Protein AF-A0A5N6NWQ5-F1 (afdb_monomer_lite)

Foldseek 3Di:
DQLAPDPVLVVLLVVCVVCVPDPPDADDLVSLQVSLQSCLSNLNLVSNVVSVVVQCVHPDHHDLNSLVSSLVSCLVPVVVNVVSQVVCCVRCVPDHDDRDDSVVVPDD

Secondary structure (DSSP, 8-state):
---TT-HHHHHHHHHHHHHTTSTT----HHHHHHHHHHHHHTT-HHHHHHHHHHHTTSSSPPPHHHHHHHHHHTTT-HHHHHHHHHHHHHH-TT-------GGGG---

Sequence (108 aa):
MNYNQNPSTQLLAQMFWVIQKQDWYQPDVYLYKDLIIALSKSKKMDEAMKLWENMKQSPDPPDELPFRILLKGLLPHPLLRNKVKQDFEEIFPDQSIYDPPEEIFGLR

pLDDT: mean 81.14, std 13.54, range [39.62, 94.38]

InterPro domains:
  IPR002885 Pentatricopeptide repeat [PF13041] (27-74)
  IPR002885 Pentatricopeptide repeat [PS51375] (28-62)
  IPR011990 Tetratricopeptide-like helical domain superfamily [G3DSA:1.25.40.10] (43-108)
  IPR044795 Pentatricopeptide repeat-containing protein THA8L-like [PTHR46870] (47-107)

Radius of gyration: 14.36 Å; chains: 1; bounding box: 24×36×44 Å

Structure (mmCIF, N/CA/C/O backbone):
data_AF-A0A5N6NWQ5-F1
#
_entry.id   AF-A0A5N6NWQ5-F1
#
loop_
_atom_site.group_PDB
_atom_site.id
_atom_site.type_symbol
_atom_site.label_atom_id
_atom_site.label_alt_id
_atom_site.label_comp_id
_atom_site.label_asym_id
_atom_site.label_entity_id
_atom_site.label_seq_id
_atom_site.pdbx_PDB_ins_code
_atom_site.Cartn_x
_atom_site.Cartn_y
_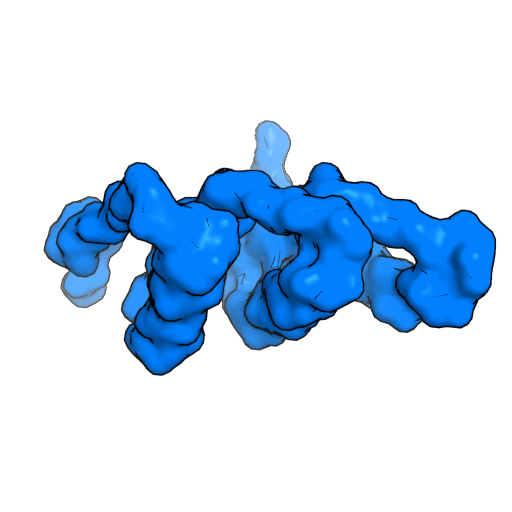atom_site.Cartn_z
_atom_site.occupancy
_atom_site.B_iso_or_equiv
_atom_site.auth_seq_id
_atom_site.auth_comp_id
_atom_site.auth_asym_id
_atom_site.auth_atom_id
_atom_site.pdbx_PDB_model_num
ATOM 1 N N . MET A 1 1 ? 7.340 18.243 6.219 1.00 41.28 1 MET A N 1
ATOM 2 C CA . MET A 1 1 ? 6.446 18.691 5.129 1.00 41.28 1 MET A CA 1
ATOM 3 C C . MET A 1 1 ? 5.159 17.888 5.205 1.00 41.28 1 MET A C 1
ATOM 5 O O . MET A 1 1 ? 5.219 16.668 5.309 1.00 41.28 1 MET A O 1
ATOM 9 N N . ASN A 1 2 ? 4.016 18.566 5.285 1.00 39.62 2 ASN A N 1
ATOM 10 C CA . ASN A 1 2 ? 2.713 17.939 5.483 1.00 39.62 2 ASN A CA 1
ATOM 11 C C . ASN A 1 2 ? 2.169 17.519 4.106 1.00 39.62 2 ASN A C 1
ATOM 13 O O . ASN A 1 2 ? 1.702 18.359 3.351 1.00 39.62 2 ASN A O 1
ATOM 17 N N . TYR A 1 3 ? 2.305 16.237 3.754 1.00 48.22 3 TYR A N 1
ATOM 18 C CA . TYR A 1 3 ? 1.873 15.672 2.461 1.00 48.22 3 TYR A CA 1
ATOM 19 C C . TYR A 1 3 ? 0.342 15.605 2.294 1.00 48.22 3 TYR A C 1
ATOM 21 O O . TYR A 1 3 ? -0.152 15.117 1.280 1.00 48.22 3 TYR A O 1
ATOM 29 N N . ASN A 1 4 ? -0.422 16.062 3.288 1.00 44.62 4 ASN A N 1
ATOM 30 C CA . ASN A 1 4 ? -1.873 15.972 3.282 1.00 44.62 4 ASN A CA 1
ATOM 31 C C . ASN A 1 4 ? -2.449 16.999 2.304 1.00 44.62 4 ASN A C 1
ATOM 33 O O . ASN A 1 4 ? -2.359 18.201 2.538 1.00 44.62 4 ASN A O 1
ATOM 37 N N . GLN A 1 5 ? -3.057 16.482 1.235 1.00 52.38 5 GLN A N 1
ATOM 38 C CA . GLN A 1 5 ? -3.680 17.232 0.139 1.00 52.38 5 GLN A CA 1
ATOM 39 C C . GLN A 1 5 ? -2.705 17.967 -0.784 1.00 52.38 5 GLN A C 1
ATOM 41 O O . GLN A 1 5 ? -2.989 19.073 -1.232 1.00 52.38 5 GLN A O 1
ATOM 46 N N . ASN A 1 6 ? -1.561 17.356 -1.106 1.00 55.19 6 ASN A N 1
ATOM 47 C CA . ASN A 1 6 ? -0.723 17.879 -2.179 1.00 55.19 6 ASN A CA 1
ATOM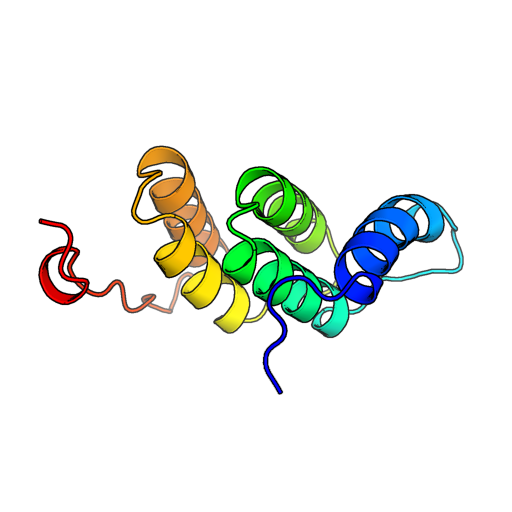 48 C C . ASN A 1 6 ? -1.377 17.561 -3.544 1.00 55.19 6 ASN A C 1
ATOM 50 O O . ASN A 1 6 ? -1.478 16.376 -3.884 1.00 55.19 6 ASN A O 1
ATOM 54 N N . PRO A 1 7 ? -1.789 18.565 -4.348 1.00 59.03 7 PRO A N 1
ATOM 55 C CA . PRO A 1 7 ? -2.314 18.344 -5.700 1.00 59.03 7 PRO A CA 1
ATOM 56 C C . PRO A 1 7 ? -1.371 17.491 -6.558 1.00 59.03 7 PRO A C 1
ATOM 58 O O . PRO A 1 7 ? -1.821 16.705 -7.391 1.00 59.03 7 PRO A O 1
ATOM 61 N N . SER A 1 8 ? -0.064 17.571 -6.288 1.00 68.69 8 SER A N 1
ATOM 62 C CA . SER A 1 8 ? 0.955 16.769 -6.957 1.00 68.69 8 SER A CA 1
ATOM 63 C C . SER A 1 8 ? 0.788 15.269 -6.722 1.00 68.69 8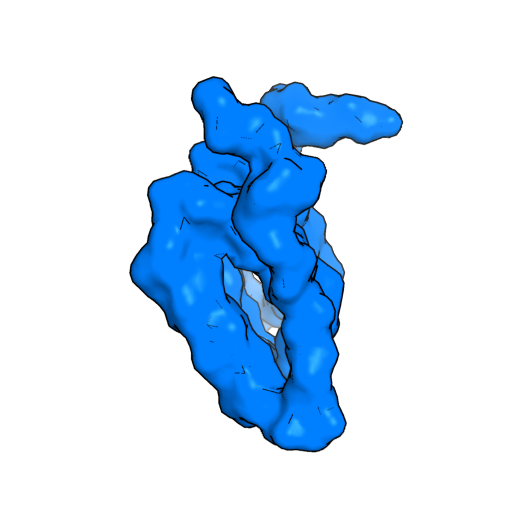 SER A C 1
ATOM 65 O O . SER A 1 8 ? 1.018 14.498 -7.641 1.00 68.69 8 SER A O 1
ATOM 67 N N . THR A 1 9 ? 0.349 14.819 -5.542 1.00 70.19 9 THR A N 1
ATOM 68 C CA . THR A 1 9 ? 0.133 13.384 -5.283 1.00 70.19 9 THR A CA 1
ATOM 69 C C . THR A 1 9 ? -1.032 12.841 -6.100 1.00 70.19 9 THR A C 1
ATOM 71 O O . THR A 1 9 ? -0.937 11.756 -6.666 1.00 70.19 9 THR A O 1
ATOM 74 N N . GLN A 1 10 ? -2.133 13.589 -6.169 1.00 73.00 10 GLN A N 1
ATOM 75 C CA . GLN A 1 10 ? -3.292 13.170 -6.949 1.00 73.00 10 GLN A CA 1
ATOM 76 C C . GLN A 1 10 ? -2.958 13.126 -8.441 1.00 73.00 10 GLN A C 1
ATOM 78 O O . GLN A 1 10 ? -3.325 12.169 -9.120 1.00 73.00 10 GLN A O 1
ATOM 83 N N . LEU A 1 11 ? -2.211 14.120 -8.925 1.00 80.06 11 LEU A N 1
ATOM 84 C CA . LEU A 1 11 ? -1.712 14.129 -10.291 1.00 80.06 11 LEU A CA 1
ATOM 85 C C . LEU A 1 11 ? -0.768 12.948 -10.553 1.00 80.06 11 LEU A C 1
ATOM 87 O O . LEU A 1 11 ? -0.931 12.270 -11.559 1.00 80.06 11 LEU A O 1
ATOM 91 N N . LEU A 1 12 ? 0.162 12.647 -9.640 1.00 81.06 12 LEU A N 1
ATOM 92 C CA . LEU A 1 12 ? 1.061 11.496 -9.761 1.00 81.06 12 LEU A CA 1
ATOM 93 C C . LEU A 1 12 ? 0.291 10.172 -9.818 1.00 81.06 12 LEU A C 1
ATOM 95 O O . LEU A 1 12 ? 0.594 9.342 -10.666 1.00 81.06 12 LEU A O 1
ATOM 99 N N . ALA A 1 13 ? -0.741 9.992 -8.989 1.00 81.75 13 ALA A N 1
ATOM 100 C CA . ALA A 1 13 ? -1.590 8.802 -9.037 1.00 81.75 13 ALA A CA 1
ATOM 101 C C . ALA A 1 13 ? -2.357 8.688 -10.368 1.00 81.75 13 ALA A C 1
ATOM 103 O O . ALA A 1 13 ? -2.495 7.599 -10.916 1.00 81.75 13 ALA A O 1
ATOM 104 N N . GLN A 1 14 ? -2.843 9.803 -10.922 1.00 83.44 14 GLN A N 1
ATOM 105 C CA . GLN A 1 14 ? -3.498 9.814 -12.234 1.00 83.44 14 GLN A CA 1
ATOM 106 C C . GLN A 1 14 ? -2.514 9.522 -13.370 1.00 83.44 14 GLN A C 1
ATOM 108 O O . GLN A 1 14 ? -2.809 8.708 -14.244 1.00 83.44 14 GLN A O 1
ATOM 113 N N . MET A 1 15 ? -1.343 10.160 -13.343 1.00 84.69 15 MET A N 1
ATOM 114 C CA . MET A 1 15 ? -0.281 9.945 -14.321 1.00 84.69 15 MET A CA 1
ATOM 115 C C . MET A 1 15 ? 0.205 8.503 -14.284 1.00 84.69 15 MET A C 1
ATOM 117 O O . MET A 1 15 ? 0.354 7.920 -15.351 1.00 84.69 15 MET A O 1
ATOM 121 N N . PHE A 1 16 ? 0.363 7.913 -13.095 1.00 87.88 16 PHE A N 1
ATOM 122 C CA . PHE A 1 16 ? 0.761 6.520 -12.901 1.00 87.88 16 PHE A CA 1
ATOM 123 C C . PHE A 1 16 ? -0.056 5.568 -13.785 1.00 87.88 16 PHE A C 1
ATOM 125 O O . PHE A 1 16 ? 0.517 4.849 -14.599 1.00 87.88 16 PHE A O 1
ATOM 132 N N . TRP A 1 17 ? -1.393 5.634 -13.726 1.00 87.44 17 TRP A N 1
ATOM 133 C CA . TRP A 1 17 ? -2.272 4.750 -14.505 1.00 87.44 17 TRP A CA 1
ATOM 134 C C . TRP A 1 17 ? -2.174 4.951 -16.029 1.00 87.44 17 TRP A C 1
ATOM 136 O O . TRP A 1 17 ? -2.522 4.046 -16.796 1.00 87.44 17 TRP A O 1
ATOM 146 N N . VAL A 1 18 ? -1.722 6.128 -16.470 1.00 87.00 18 VAL A N 1
ATOM 147 C CA . VAL A 1 18 ? -1.492 6.458 -17.884 1.00 87.00 18 VAL A CA 1
ATOM 148 C C . VAL A 1 18 ? -0.126 5.945 -18.342 1.00 87.00 18 VAL A C 1
ATOM 150 O O . VAL A 1 18 ? -0.041 5.280 -19.375 1.00 87.00 18 VAL A O 1
ATOM 153 N N . ILE A 1 19 ? 0.930 6.229 -17.577 1.00 85.38 19 ILE A N 1
ATOM 154 C CA . ILE A 1 19 ? 2.315 5.916 -17.953 1.00 85.38 19 ILE A CA 1
ATOM 155 C C . ILE A 1 19 ? 2.650 4.433 -17.781 1.00 85.38 19 ILE A C 1
ATOM 157 O O . ILE A 1 19 ? 3.391 3.905 -18.596 1.00 85.38 19 ILE A O 1
ATOM 161 N N . GLN A 1 20 ? 2.039 3.727 -16.821 1.00 83.69 20 GLN A N 1
ATOM 162 C CA . GLN A 1 20 ? 2.233 2.277 -16.634 1.00 83.69 20 GLN A CA 1
ATOM 163 C C . GLN A 1 20 ? 1.866 1.437 -17.869 1.00 83.69 20 GLN A C 1
ATOM 165 O O . GLN A 1 20 ? 2.238 0.277 -17.960 1.00 83.69 20 GLN A O 1
ATOM 170 N N . LYS A 1 21 ? 1.063 1.990 -18.791 1.00 84.12 21 LYS A N 1
ATOM 171 C CA . LYS A 1 21 ? 0.640 1.302 -20.019 1.00 84.12 21 LYS A CA 1
ATOM 172 C C . LYS A 1 21 ? 1.673 1.417 -21.137 1.00 84.12 21 LYS A C 1
ATOM 174 O O . LYS A 1 21 ? 1.438 0.897 -22.220 1.00 84.12 21 LYS A O 1
ATOM 179 N N . GLN A 1 22 ? 2.736 2.186 -20.920 1.00 87.25 22 GLN A N 1
ATOM 180 C CA . GLN A 1 22 ? 3.776 2.404 -21.908 1.00 87.25 22 GLN A CA 1
ATOM 181 C C . GLN A 1 22 ? 4.850 1.330 -21.764 1.00 87.25 22 GLN A C 1
ATOM 183 O O . GLN A 1 22 ? 5.393 1.155 -20.679 1.00 87.25 22 GLN A O 1
ATOM 188 N N . ASP A 1 23 ? 5.212 0.678 -22.868 1.00 82.25 23 ASP A N 1
ATOM 189 C CA . ASP A 1 23 ? 6.172 -0.438 -22.867 1.00 82.25 23 ASP A CA 1
ATOM 190 C C . ASP A 1 23 ? 7.565 -0.053 -22.336 1.00 82.25 23 ASP A C 1
ATOM 192 O O . ASP A 1 23 ? 8.309 -0.892 -21.837 1.00 82.25 23 ASP A O 1
ATOM 196 N N . TRP A 1 24 ? 7.930 1.228 -22.447 1.00 83.12 24 TRP A N 1
ATOM 197 C CA . TRP A 1 24 ? 9.214 1.758 -21.984 1.00 83.12 24 TRP A CA 1
ATOM 198 C C . TRP A 1 24 ? 9.229 2.119 -20.496 1.00 83.12 24 TRP A C 1
ATOM 200 O O . TRP A 1 24 ? 10.291 2.443 -19.964 1.00 83.12 24 TRP A O 1
ATOM 210 N N . TYR A 1 25 ? 8.075 2.115 -19.828 1.00 82.12 25 TYR A N 1
ATOM 211 C CA . TYR A 1 25 ? 7.959 2.560 -18.449 1.00 82.12 25 TYR A CA 1
ATOM 212 C C . TYR A 1 25 ? 7.792 1.377 -17.498 1.00 82.12 25 TYR A C 1
ATOM 214 O O . TYR A 1 25 ? 6.802 0.651 -17.542 1.00 82.12 25 TYR A O 1
ATOM 222 N N . GLN A 1 26 ? 8.750 1.233 -16.589 1.00 79.62 26 GLN A N 1
ATOM 223 C CA . GLN A 1 26 ? 8.687 0.292 -15.478 1.00 79.62 26 GLN A CA 1
ATOM 224 C C . GLN A 1 26 ? 8.560 1.106 -14.188 1.00 79.62 26 GLN A C 1
ATOM 226 O O . GLN A 1 26 ? 9.489 1.846 -13.854 1.00 79.62 26 GLN A O 1
ATOM 231 N N . PRO A 1 27 ? 7.408 1.054 -13.497 1.00 78.56 27 PRO A N 1
ATOM 232 C CA . PRO A 1 27 ? 7.256 1.771 -12.245 1.00 78.56 27 PRO A CA 1
ATOM 233 C C . PRO A 1 27 ? 8.169 1.160 -11.183 1.00 78.56 27 PRO A C 1
ATOM 235 O O . PRO A 1 27 ? 8.139 -0.049 -10.964 1.00 78.56 27 PRO A O 1
ATOM 238 N N . ASP A 1 28 ? 8.955 2.000 -10.512 1.00 81.62 28 ASP A N 1
ATOM 239 C CA . ASP A 1 28 ? 9.834 1.540 -9.443 1.00 81.62 28 ASP A CA 1
ATOM 240 C C . ASP A 1 28 ? 9.064 1.290 -8.132 1.00 81.62 28 ASP A C 1
ATOM 242 O O . ASP A 1 28 ? 7.985 1.835 -7.865 1.00 81.62 28 ASP A O 1
ATOM 246 N N . VAL A 1 29 ? 9.644 0.444 -7.280 1.00 81.62 29 VAL A N 1
ATOM 247 C CA . VAL A 1 29 ? 9.106 0.102 -5.953 1.00 81.62 29 VAL A CA 1
ATOM 248 C C . VAL A 1 29 ? 8.913 1.344 -5.062 1.00 81.62 29 VAL A C 1
ATOM 250 O O . VAL A 1 29 ? 8.004 1.394 -4.225 1.00 81.62 29 VAL A O 1
ATOM 253 N N . TYR A 1 30 ? 9.735 2.379 -5.264 1.00 83.00 30 TYR A N 1
ATOM 254 C CA . TYR A 1 30 ? 9.706 3.621 -4.494 1.00 83.00 30 TYR A CA 1
ATOM 255 C C . TYR A 1 30 ? 8.470 4.469 -4.811 1.00 83.00 30 TYR A C 1
ATOM 257 O O . TYR A 1 30 ? 7.836 4.988 -3.892 1.00 83.00 30 TYR A O 1
ATOM 265 N N . LEU A 1 31 ? 8.068 4.552 -6.078 1.00 85.12 31 LEU A N 1
ATOM 266 C CA . LEU A 1 31 ? 6.893 5.283 -6.526 1.00 85.12 31 LEU A CA 1
ATOM 267 C C . LEU A 1 31 ? 5.614 4.651 -5.983 1.00 85.12 31 LEU A C 1
ATOM 269 O O . LEU A 1 31 ? 4.756 5.368 -5.466 1.00 85.12 31 LEU A O 1
ATOM 273 N N . TYR A 1 32 ? 5.491 3.321 -6.043 1.00 88.00 32 TYR A N 1
ATOM 274 C CA . TYR A 1 32 ? 4.358 2.621 -5.430 1.00 88.00 32 TYR A CA 1
ATOM 275 C C . TYR A 1 32 ? 4.249 2.945 -3.945 1.00 88.00 32 TYR A C 1
ATOM 277 O O . TYR A 1 32 ? 3.181 3.323 -3.460 1.00 88.00 32 TYR A O 1
ATOM 285 N N . LYS A 1 33 ? 5.368 2.843 -3.226 1.00 86.62 33 LYS A N 1
ATOM 286 C CA . LYS A 1 33 ? 5.445 3.153 -1.801 1.00 86.62 33 LYS A CA 1
ATOM 287 C C . LYS A 1 33 ? 5.022 4.594 -1.511 1.00 86.62 33 LYS A C 1
ATOM 289 O O . LYS A 1 33 ? 4.185 4.804 -0.633 1.00 86.62 33 LYS A O 1
ATOM 294 N N . ASP A 1 34 ? 5.534 5.573 -2.250 1.00 87.38 34 ASP A N 1
ATOM 295 C CA . ASP A 1 34 ? 5.192 6.984 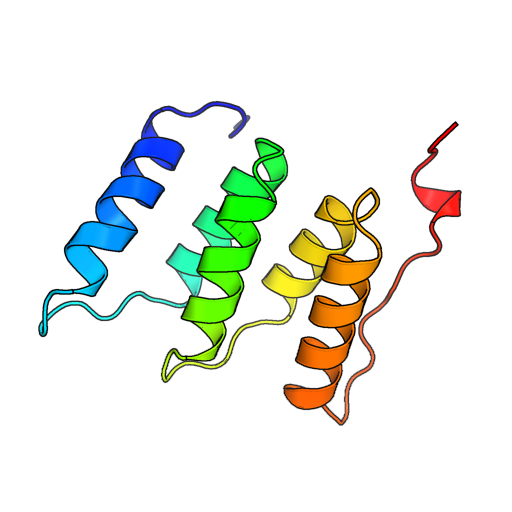-2.054 1.00 87.38 34 ASP A CA 1
ATOM 296 C C . ASP A 1 34 ? 3.710 7.266 -2.333 1.00 87.38 34 ASP A C 1
ATOM 298 O O . ASP A 1 34 ? 3.049 7.963 -1.552 1.00 87.38 34 ASP A O 1
ATOM 302 N N . LEU A 1 35 ? 3.154 6.678 -3.394 1.00 90.38 35 LEU A N 1
ATOM 303 C CA . LEU A 1 35 ? 1.736 6.804 -3.721 1.00 90.38 35 LEU A CA 1
ATOM 304 C C . LEU A 1 35 ? 0.846 6.141 -2.661 1.00 90.38 35 LEU A C 1
ATOM 306 O O . LEU A 1 35 ? -0.119 6.761 -2.209 1.00 90.38 35 LEU A O 1
ATOM 310 N N . ILE A 1 36 ? 1.184 4.933 -2.200 1.00 91.12 36 ILE A N 1
ATOM 311 C CA . ILE A 1 36 ? 0.452 4.229 -1.134 1.00 91.12 36 ILE A CA 1
ATOM 312 C C . ILE A 1 36 ? 0.479 5.045 0.166 1.00 91.12 36 ILE A C 1
ATOM 314 O O . ILE A 1 36 ? -0.569 5.242 0.787 1.00 91.12 36 ILE A O 1
ATOM 318 N N . ILE A 1 37 ? 1.639 5.589 0.558 1.00 87.38 37 ILE A N 1
ATOM 319 C CA . ILE A 1 37 ? 1.768 6.477 1.727 1.00 87.38 37 ILE A CA 1
ATOM 320 C C . ILE A 1 37 ? 0.840 7.678 1.598 1.00 87.38 37 ILE A C 1
ATOM 322 O O . ILE A 1 37 ? 0.121 8.027 2.539 1.00 87.38 37 ILE A O 1
ATOM 326 N N . ALA A 1 38 ? 0.892 8.354 0.457 1.00 87.88 38 ALA A N 1
ATOM 327 C CA . ALA A 1 38 ? 0.217 9.624 0.282 1.00 87.88 38 ALA A CA 1
ATOM 328 C C . ALA A 1 38 ? -1.308 9.457 0.137 1.00 87.88 38 ALA A C 1
ATOM 330 O O . ALA A 1 38 ? -2.069 10.244 0.712 1.00 87.88 38 ALA A O 1
ATOM 331 N N . LEU A 1 39 ? -1.770 8.391 -0.522 1.00 89.31 39 LEU A N 1
ATOM 332 C CA . LEU A 1 39 ? -3.185 8.011 -0.569 1.00 89.31 39 LEU A CA 1
ATOM 333 C C . LEU A 1 39 ? -3.700 7.565 0.802 1.00 89.31 39 LEU A C 1
ATOM 335 O O . LEU A 1 39 ? -4.775 8.005 1.211 1.00 89.31 39 LEU A O 1
ATOM 339 N N . SER A 1 40 ? -2.913 6.781 1.551 1.00 87.62 40 SER A N 1
ATOM 340 C CA . SER A 1 40 ? -3.256 6.371 2.918 1.00 87.62 40 SER A CA 1
ATOM 341 C C . SER A 1 40 ? -3.441 7.580 3.839 1.00 87.62 40 SER A C 1
ATOM 343 O O . SER A 1 40 ? -4.476 7.727 4.492 1.00 87.62 40 SER A O 1
ATOM 345 N N . LYS A 1 41 ? -2.498 8.531 3.807 1.00 84.12 41 LYS A N 1
ATOM 346 C CA . LYS A 1 41 ? -2.595 9.808 4.536 1.00 84.12 41 LYS A CA 1
ATOM 347 C C . LYS A 1 41 ? -3.797 10.656 4.113 1.00 84.12 41 LYS A C 1
ATOM 349 O O . LYS A 1 41 ? -4.371 11.364 4.938 1.00 84.12 41 LYS A O 1
ATOM 354 N N . SER A 1 42 ? -4.202 10.551 2.850 1.00 86.06 42 SER A N 1
ATOM 355 C CA . SER A 1 42 ? -5.377 11.236 2.298 1.00 86.06 42 SER A CA 1
ATOM 356 C C . SER A 1 42 ? -6.691 10.472 2.516 1.00 86.06 42 SER A C 1
ATOM 358 O O . SER A 1 42 ? -7.717 10.882 1.979 1.00 86.06 42 SER A O 1
ATOM 360 N N . LYS A 1 43 ? -6.679 9.377 3.294 1.00 86.25 43 LYS A N 1
ATOM 361 C CA . LYS A 1 43 ? -7.830 8.494 3.561 1.00 86.25 43 LYS A CA 1
ATOM 362 C C . LYS A 1 43 ? -8.449 7.864 2.304 1.00 86.25 43 LYS A C 1
ATOM 364 O O . LYS A 1 43 ? -9.611 7.473 2.313 1.00 86.25 43 LYS A O 1
ATOM 369 N N . LYS A 1 44 ? -7.675 7.733 1.226 1.00 89.44 44 LYS A N 1
ATOM 370 C CA . LYS A 1 44 ? -8.094 7.122 -0.043 1.00 89.44 44 LYS A CA 1
ATOM 371 C C . LYS A 1 44 ? -7.647 5.661 -0.115 1.00 89.44 44 LYS A C 1
ATOM 373 O O . LYS A 1 44 ? -6.874 5.279 -0.993 1.00 89.44 44 LYS A O 1
ATOM 378 N N . MET A 1 45 ? -8.096 4.851 0.843 1.00 90.81 45 MET A N 1
ATOM 379 C CA . MET A 1 45 ? -7.619 3.470 0.981 1.00 90.81 45 MET A CA 1
ATOM 380 C C . MET A 1 45 ? -8.007 2.574 -0.201 1.00 90.81 45 MET A C 1
ATOM 382 O O . MET A 1 45 ? -7.222 1.704 -0.565 1.00 90.81 45 MET A O 1
ATOM 386 N N . ASP A 1 46 ? -9.131 2.840 -0.870 1.00 91.44 46 ASP A N 1
ATOM 387 C CA . ASP A 1 46 ? -9.527 2.110 -2.083 1.00 91.44 46 ASP A CA 1
ATOM 388 C C . ASP A 1 46 ? -8.530 2.307 -3.234 1.00 91.44 46 ASP A C 1
ATOM 390 O O . ASP A 1 46 ? -8.191 1.363 -3.947 1.00 91.44 46 ASP A O 1
ATOM 394 N N . GLU A 1 47 ? -8.037 3.537 -3.424 1.00 91.19 47 GLU A N 1
ATOM 395 C CA . GLU A 1 47 ? -7.007 3.836 -4.427 1.00 91.19 47 GLU A CA 1
ATOM 396 C C . GLU A 1 47 ? -5.660 3.216 -4.017 1.00 91.19 47 GLU A C 1
ATOM 398 O O . GLU A 1 47 ? -4.971 2.637 -4.857 1.00 91.19 47 GLU A O 1
ATOM 403 N N . ALA A 1 48 ? -5.312 3.271 -2.725 1.00 92.62 48 ALA A N 1
ATOM 404 C CA . ALA A 1 48 ? -4.085 2.671 -2.202 1.00 92.62 48 ALA A CA 1
ATOM 405 C C . ALA A 1 48 ? -4.058 1.144 -2.394 1.00 92.62 48 ALA A C 1
ATOM 407 O O . ALA A 1 48 ? -3.033 0.598 -2.793 1.00 92.62 48 ALA A O 1
ATOM 408 N N . MET A 1 49 ? -5.188 0.461 -2.184 1.00 94.38 49 MET A N 1
ATOM 409 C CA . MET A 1 49 ? -5.298 -0.984 -2.406 1.00 94.38 49 MET A CA 1
ATOM 410 C C . MET A 1 49 ? -5.181 -1.371 -3.882 1.00 94.38 49 MET A C 1
ATOM 412 O O . MET A 1 49 ? -4.609 -2.408 -4.195 1.00 94.38 49 MET A O 1
ATOM 416 N N . LYS A 1 50 ? -5.657 -0.537 -4.815 1.00 92.88 50 LYS A N 1
ATOM 417 C CA . LYS A 1 50 ? -5.451 -0.793 -6.253 1.00 92.88 50 LYS A CA 1
ATOM 418 C C . LYS A 1 50 ? -3.974 -0.738 -6.633 1.00 92.88 50 LYS A C 1
ATOM 420 O O . LYS A 1 50 ? -3.513 -1.584 -7.393 1.00 92.88 50 LYS A O 1
ATOM 425 N N . LEU A 1 51 ? -3.240 0.241 -6.099 1.00 91.94 51 LEU A N 1
ATOM 426 C CA . LEU A 1 51 ? -1.792 0.320 -6.297 1.00 91.94 51 LEU A CA 1
ATOM 427 C C . LEU A 1 51 ? -1.066 -0.849 -5.638 1.00 91.94 51 LEU A C 1
ATOM 429 O O . LEU A 1 51 ? -0.117 -1.356 -6.218 1.00 91.94 51 LEU A O 1
ATOM 433 N N . TRP A 1 52 ? -1.535 -1.306 -4.477 1.00 93.06 52 TRP A N 1
ATOM 434 C CA . TRP A 1 52 ? -1.002 -2.496 -3.819 1.00 93.06 52 TRP A CA 1
ATOM 435 C C . TRP A 1 52 ? -1.126 -3.754 -4.689 1.00 93.06 52 TRP A C 1
ATOM 437 O O . TRP A 1 52 ? -0.129 -4.427 -4.936 1.00 93.06 52 TRP A O 1
ATOM 447 N N . GLU A 1 53 ? -2.317 -4.049 -5.224 1.00 92.19 53 GLU A N 1
ATOM 448 C CA . GLU A 1 53 ? -2.485 -5.214 -6.107 1.00 92.19 53 GLU A CA 1
ATOM 449 C C . GLU A 1 53 ? -1.622 -5.120 -7.367 1.00 92.19 53 GLU A C 1
ATOM 451 O O . GLU A 1 53 ? -1.117 -6.133 -7.844 1.00 92.19 53 GLU A O 1
ATOM 456 N N . ASN A 1 54 ? -1.448 -3.911 -7.902 1.00 90.25 54 ASN A N 1
ATOM 457 C CA . ASN A 1 54 ? -0.617 -3.685 -9.075 1.00 90.25 54 ASN A CA 1
ATOM 458 C C . ASN A 1 54 ? 0.882 -3.837 -8.757 1.00 90.25 54 ASN A C 1
ATOM 460 O O . ASN A 1 54 ? 1.594 -4.486 -9.517 1.00 90.25 54 ASN A O 1
ATOM 464 N N . MET A 1 55 ? 1.333 -3.356 -7.596 1.00 89.38 55 MET A N 1
ATOM 465 C CA . MET A 1 55 ? 2.700 -3.533 -7.100 1.00 89.38 55 MET A CA 1
ATOM 466 C C . MET A 1 55 ? 3.063 -5.014 -6.945 1.00 89.38 55 MET A C 1
ATOM 468 O O . MET A 1 55 ? 4.154 -5.410 -7.333 1.00 89.38 55 MET A O 1
ATOM 472 N N . LYS A 1 56 ? 2.143 -5.854 -6.451 1.00 88.12 56 LYS A N 1
ATOM 473 C CA . LYS A 1 56 ? 2.368 -7.309 -6.333 1.00 88.12 56 LYS A CA 1
ATOM 474 C C . LYS A 1 56 ? 2.561 -8.024 -7.674 1.00 88.12 56 LYS A C 1
ATOM 476 O O . LYS A 1 56 ? 3.084 -9.131 -7.698 1.00 88.12 56 LYS A O 1
ATOM 481 N N . GLN A 1 57 ? 2.099 -7.427 -8.772 1.00 86.12 57 GLN A N 1
ATOM 482 C CA . GLN A 1 57 ? 2.295 -7.951 -10.128 1.00 86.12 57 GLN A CA 1
ATOM 483 C C . GLN A 1 57 ? 3.577 -7.413 -10.779 1.00 86.12 57 GLN A C 1
ATOM 485 O O . GLN A 1 57 ? 3.919 -7.832 -11.885 1.00 86.12 57 GLN A O 1
ATOM 490 N N . SER A 1 58 ? 4.266 -6.477 -10.120 1.00 82.94 58 SER A N 1
ATOM 491 C CA . SER A 1 58 ? 5.555 -5.960 -10.566 1.00 82.94 58 SER A CA 1
ATOM 492 C C . SER A 1 58 ? 6.619 -7.064 -10.507 1.00 82.94 58 SER A C 1
ATOM 494 O O . SER A 1 58 ? 6.567 -7.905 -9.607 1.00 82.94 58 SER A O 1
ATOM 496 N N . 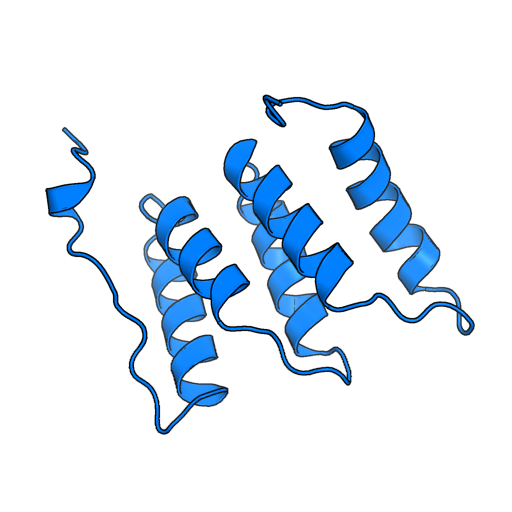PRO A 1 59 ? 7.605 -7.076 -11.424 1.00 80.75 59 PRO A N 1
ATOM 497 C CA . PRO A 1 59 ? 8.750 -7.983 -11.324 1.00 80.75 59 PRO A CA 1
ATOM 498 C C . PRO A 1 59 ? 9.573 -7.770 -10.044 1.00 80.75 59 PRO A C 1
ATOM 500 O O . PRO A 1 59 ? 10.233 -8.702 -9.588 1.00 80.75 59 PRO A O 1
ATOM 503 N N . ASP A 1 60 ? 9.518 -6.568 -9.465 1.00 82.00 60 ASP A N 1
ATOM 504 C CA . ASP A 1 60 ? 10.215 -6.238 -8.226 1.00 82.00 60 ASP A CA 1
ATOM 505 C C . ASP A 1 60 ? 9.335 -6.543 -7.001 1.00 82.00 60 ASP A C 1
ATOM 507 O O . ASP A 1 60 ? 8.219 -6.016 -6.905 1.00 82.00 60 ASP A O 1
ATOM 511 N N . PRO A 1 61 ? 9.817 -7.351 -6.038 1.00 75.56 61 PRO A N 1
ATOM 512 C CA . PRO A 1 61 ? 9.046 -7.692 -4.852 1.00 75.56 61 PRO A CA 1
ATOM 513 C C . PRO A 1 61 ? 8.813 -6.457 -3.963 1.00 75.56 61 PRO A C 1
ATOM 515 O O . PRO A 1 61 ? 9.691 -5.597 -3.842 1.00 75.56 61 PRO A O 1
ATOM 518 N N . PRO A 1 62 ? 7.646 -6.353 -3.305 1.00 83.00 62 PRO A N 1
ATOM 519 C CA . PRO A 1 62 ? 7.355 -5.238 -2.417 1.00 83.00 62 PRO A CA 1
ATOM 520 C C . PRO A 1 62 ? 8.156 -5.305 -1.114 1.00 83.00 62 PRO A C 1
ATOM 522 O O . PRO A 1 62 ? 8.289 -6.365 -0.518 1.00 83.00 62 PRO A O 1
ATOM 525 N N . ASP A 1 63 ? 8.614 -4.151 -0.625 1.00 85.56 63 ASP A N 1
ATOM 526 C CA . ASP A 1 63 ? 9.206 -4.011 0.712 1.00 85.56 63 ASP A CA 1
ATOM 527 C C . ASP A 1 63 ? 8.170 -4.218 1.837 1.00 85.56 63 ASP A C 1
ATOM 529 O O . ASP A 1 63 ? 6.965 -4.073 1.638 1.00 85.56 63 ASP A O 1
ATOM 533 N N . GLU A 1 64 ? 8.635 -4.412 3.078 1.00 85.50 64 GLU A N 1
ATOM 534 C CA . GLU A 1 64 ? 7.772 -4.504 4.270 1.00 85.50 64 GLU A CA 1
ATOM 535 C C . GLU A 1 64 ? 7.003 -3.195 4.569 1.00 85.50 64 GLU A C 1
ATOM 537 O O . GLU A 1 64 ? 5.880 -3.201 5.083 1.00 85.50 64 GLU A O 1
ATOM 542 N N . LEU A 1 65 ? 7.596 -2.033 4.274 1.00 86.25 65 LEU A N 1
ATOM 543 C CA . LEU A 1 65 ? 7.043 -0.741 4.692 1.00 86.25 65 LEU A CA 1
ATOM 544 C C . LEU A 1 65 ? 5.624 -0.465 4.136 1.00 86.25 65 LEU A C 1
ATOM 546 O O . LEU A 1 65 ? 4.762 -0.096 4.942 1.00 86.25 65 LEU A O 1
ATOM 550 N N . PRO A 1 66 ? 5.331 -0.658 2.831 1.00 88.12 66 PRO A N 1
ATOM 551 C CA . PRO A 1 66 ? 3.970 -0.609 2.290 1.00 88.12 66 PRO A CA 1
ATOM 552 C C . PRO A 1 66 ? 2.926 -1.370 3.117 1.00 88.12 66 PRO A C 1
ATOM 554 O O . PRO A 1 66 ? 1.869 -0.810 3.411 1.00 88.12 66 PRO A O 1
ATOM 557 N N . PHE A 1 67 ? 3.232 -2.583 3.586 1.00 89.38 67 PHE A N 1
ATOM 558 C CA . PHE A 1 67 ? 2.310 -3.370 4.409 1.00 89.38 67 PHE A CA 1
ATOM 559 C C . PHE A 1 67 ? 1.990 -2.678 5.729 1.00 89.38 67 PHE A C 1
ATOM 561 O O . PHE A 1 67 ? 0.823 -2.524 6.078 1.00 89.38 67 PHE A O 1
ATOM 568 N N . ARG A 1 68 ? 3.005 -2.186 6.451 1.00 88.38 68 ARG A N 1
ATOM 569 C CA . ARG A 1 68 ? 2.805 -1.484 7.734 1.00 88.38 68 ARG A CA 1
ATOM 570 C C . ARG A 1 68 ? 1.909 -0.252 7.576 1.00 88.38 68 ARG A C 1
ATOM 572 O O . ARG A 1 68 ? 1.083 0.044 8.441 1.00 88.38 68 ARG A O 1
ATOM 579 N N . ILE A 1 69 ? 2.058 0.466 6.463 1.00 88.94 69 ILE A N 1
ATOM 580 C CA . ILE A 1 69 ? 1.230 1.633 6.128 1.00 88.94 69 ILE A CA 1
ATOM 581 C C . ILE A 1 69 ? -0.210 1.208 5.838 1.00 88.94 69 ILE A C 1
ATOM 583 O O . ILE A 1 69 ? -1.141 1.806 6.382 1.00 88.94 69 ILE A O 1
ATOM 587 N N . LEU A 1 70 ? -0.395 0.171 5.019 1.00 91.69 70 LEU A N 1
ATOM 588 C CA . LEU A 1 70 ? -1.712 -0.357 4.677 1.00 91.69 70 LEU A CA 1
ATOM 589 C C . LEU A 1 70 ? -2.430 -0.903 5.916 1.00 91.69 70 LEU A C 1
ATOM 591 O O . LEU A 1 70 ? -3.551 -0.486 6.183 1.00 91.69 70 LEU A O 1
ATOM 595 N N . LEU A 1 71 ? -1.786 -1.730 6.744 1.00 90.75 71 LEU A N 1
ATOM 596 C CA . LEU A 1 71 ? -2.384 -2.281 7.970 1.00 90.75 71 LEU A CA 1
ATOM 597 C C . LEU A 1 71 ? -2.846 -1.199 8.951 1.00 90.75 71 LEU A C 1
ATOM 599 O O . LEU A 1 71 ? -3.875 -1.362 9.612 1.00 90.75 71 LEU A O 1
ATOM 603 N N . LYS A 1 72 ? -2.108 -0.084 9.025 1.00 87.62 72 LYS A N 1
ATOM 604 C CA . LYS A 1 72 ? -2.498 1.086 9.817 1.00 87.62 72 LYS A CA 1
ATOM 605 C C . LYS A 1 72 ? -3.668 1.843 9.183 1.00 87.62 72 LYS A C 1
ATOM 607 O O . LYS A 1 72 ? -4.601 2.222 9.884 1.00 87.62 72 LYS A O 1
ATOM 612 N N . GLY A 1 73 ? -3.627 2.090 7.874 1.00 88.25 73 GLY A N 1
ATOM 613 C CA . GLY A 1 73 ? -4.690 2.806 7.160 1.00 88.25 73 GLY A CA 1
ATOM 614 C C . GLY A 1 73 ? -6.005 2.024 7.075 1.00 88.25 73 GLY A C 1
ATOM 615 O O . GLY A 1 73 ? -7.075 2.624 7.027 1.00 88.25 73 GLY A O 1
ATOM 616 N N . LEU A 1 74 ? -5.930 0.692 7.098 1.00 90.81 74 LEU A N 1
ATOM 617 C CA . LEU A 1 74 ? -7.061 -0.232 7.004 1.00 90.81 74 LEU A CA 1
ATOM 618 C C . LEU A 1 74 ? -7.634 -0.641 8.365 1.00 90.81 74 LEU A C 1
ATOM 620 O O . LEU A 1 74 ? -8.439 -1.565 8.411 1.00 90.81 74 LEU A O 1
ATOM 624 N N . LEU A 1 75 ? -7.276 0.032 9.466 1.00 88.81 75 LEU A N 1
ATOM 625 C CA . LEU A 1 75 ? -7.922 -0.206 10.767 1.00 88.81 75 LEU A CA 1
ATOM 626 C C . LEU A 1 75 ? -9.467 -0.171 10.678 1.00 88.81 75 LEU A C 1
ATOM 628 O O . LEU A 1 75 ? -10.095 -1.077 11.215 1.00 88.81 75 LEU A O 1
ATOM 632 N N . PRO A 1 76 ? -10.106 0.763 9.937 1.00 88.44 76 PRO A N 1
ATOM 633 C CA . PRO A 1 76 ? -11.563 0.759 9.753 1.00 88.44 76 PRO A CA 1
ATOM 634 C C . PRO A 1 76 ? -12.087 -0.288 8.747 1.00 88.44 76 PRO A C 1
ATOM 636 O O . PRO A 1 76 ? -13.292 -0.365 8.518 1.00 88.44 76 PRO A O 1
ATOM 639 N N . HIS A 1 77 ? -11.207 -1.058 8.098 1.00 89.19 77 HIS A N 1
ATOM 640 C CA . HIS A 1 77 ? -11.517 -1.940 6.968 1.00 89.19 77 HIS A CA 1
ATOM 641 C C . HIS A 1 77 ? -10.958 -3.361 7.198 1.00 89.19 77 HIS A C 1
ATOM 643 O O . HIS A 1 77 ? -10.017 -3.776 6.511 1.00 89.19 77 HIS A O 1
ATOM 649 N N . PRO A 1 78 ? -11.533 -4.147 8.129 1.00 89.25 78 PRO A N 1
ATOM 650 C CA . PRO A 1 78 ? -10.950 -5.409 8.600 1.00 89.25 78 PRO A CA 1
ATOM 651 C C . PRO A 1 78 ? -10.746 -6.457 7.496 1.00 89.25 78 PRO A C 1
ATOM 653 O O . PRO A 1 78 ? -9.760 -7.188 7.516 1.00 89.25 78 PRO A O 1
ATOM 656 N N . LEU A 1 79 ? -11.627 -6.504 6.492 1.00 91.06 79 LEU A N 1
ATOM 657 C CA . LEU A 1 79 ? -11.499 -7.441 5.368 1.00 91.06 79 LEU A CA 1
ATOM 658 C C . LEU A 1 79 ? -10.262 -7.148 4.509 1.00 91.06 79 LEU A C 1
ATOM 660 O O . LEU A 1 79 ? -9.479 -8.048 4.217 1.00 91.06 79 LEU A O 1
ATOM 664 N N . LEU A 1 80 ? -10.055 -5.878 4.146 1.00 91.75 80 LEU A N 1
ATOM 665 C CA . LEU A 1 80 ? -8.878 -5.454 3.383 1.00 91.75 80 LEU A CA 1
ATOM 666 C C . LEU A 1 80 ? -7.607 -5.612 4.220 1.00 91.75 80 LEU A C 1
ATOM 668 O O . LEU A 1 80 ? -6.569 -6.020 3.709 1.00 91.75 80 LEU A O 1
ATOM 672 N N . ARG A 1 81 ? -7.697 -5.329 5.522 1.00 90.50 81 ARG A N 1
ATOM 673 C CA . ARG A 1 81 ? -6.591 -5.492 6.463 1.00 90.50 81 ARG A CA 1
ATOM 674 C C . ARG A 1 81 ? -6.121 -6.943 6.544 1.00 90.50 81 ARG A C 1
ATOM 676 O O . ARG A 1 81 ? -4.925 -7.194 6.452 1.00 90.50 81 ARG A O 1
ATOM 683 N N . ASN A 1 82 ? -7.050 -7.892 6.667 1.00 91.50 82 ASN A N 1
ATOM 684 C CA . ASN A 1 82 ? -6.732 -9.320 6.691 1.00 91.50 82 ASN A CA 1
ATOM 685 C C . ASN A 1 82 ? -6.127 -9.792 5.369 1.00 91.50 82 ASN A C 1
ATOM 687 O O . ASN A 1 82 ? -5.177 -10.567 5.387 1.00 91.50 82 ASN A O 1
ATOM 691 N N . LYS A 1 83 ? -6.609 -9.268 4.239 1.00 93.44 83 LYS A N 1
ATOM 692 C CA . LYS A 1 83 ? -6.003 -9.540 2.936 1.00 93.44 83 LYS A CA 1
ATOM 693 C C . LYS A 1 83 ? -4.535 -9.097 2.883 1.00 93.44 83 LYS A C 1
ATOM 695 O O . LYS A 1 83 ? -3.691 -9.868 2.454 1.00 93.44 83 LYS A O 1
ATOM 700 N N . VAL A 1 84 ? -4.215 -7.889 3.356 1.00 92.31 84 VAL A N 1
ATOM 701 C CA . VAL A 1 84 ? -2.824 -7.391 3.385 1.00 92.31 84 VAL A CA 1
ATOM 702 C C . VAL A 1 84 ? -1.928 -8.251 4.285 1.00 92.31 84 VAL A C 1
ATOM 704 O O . VAL A 1 84 ? -0.756 -8.432 3.970 1.00 92.31 84 VAL A O 1
ATOM 707 N N . LYS A 1 85 ? -2.459 -8.811 5.380 1.00 90.31 85 LYS A N 1
ATOM 708 C CA . LYS A 1 85 ? -1.714 -9.770 6.215 1.00 90.31 85 LYS A CA 1
ATOM 709 C C . LYS A 1 85 ? -1.425 -11.075 5.480 1.00 90.31 85 LYS A C 1
ATOM 711 O O . LYS A 1 85 ? -0.288 -11.521 5.499 1.00 90.31 85 LYS A O 1
ATOM 716 N N . GLN A 1 86 ? -2.429 -11.645 4.815 1.00 92.00 86 GLN A N 1
ATOM 717 C CA . GLN A 1 86 ? -2.257 -12.855 4.006 1.00 92.00 86 GLN A CA 1
ATOM 718 C C . GLN A 1 86 ? -1.233 -12.624 2.894 1.00 92.00 86 GLN A C 1
ATOM 720 O O . GLN A 1 86 ? -0.303 -13.406 2.751 1.00 92.00 86 GLN A O 1
ATOM 725 N N . ASP A 1 87 ? -1.337 -11.492 2.186 1.00 92.19 87 ASP A N 1
ATOM 726 C CA . ASP A 1 87 ? -0.356 -11.102 1.172 1.00 92.19 87 ASP A CA 1
ATOM 727 C C . ASP A 1 87 ? 1.069 -11.026 1.775 1.00 92.19 87 ASP A C 1
ATOM 729 O O . ASP A 1 87 ? 2.037 -11.389 1.113 1.00 92.19 87 ASP A O 1
ATOM 733 N N . PHE A 1 88 ? 1.224 -10.565 3.025 1.00 90.62 88 PHE A N 1
ATOM 734 C CA . PHE A 1 88 ? 2.531 -10.507 3.693 1.00 90.62 88 PHE A CA 1
ATOM 735 C C . PHE A 1 88 ? 3.082 -11.900 3.994 1.00 90.62 88 PHE A C 1
ATOM 737 O O . PHE A 1 88 ? 4.244 -12.165 3.707 1.00 90.62 88 PHE A O 1
ATOM 744 N N . GLU A 1 89 ? 2.256 -12.779 4.558 1.00 90.4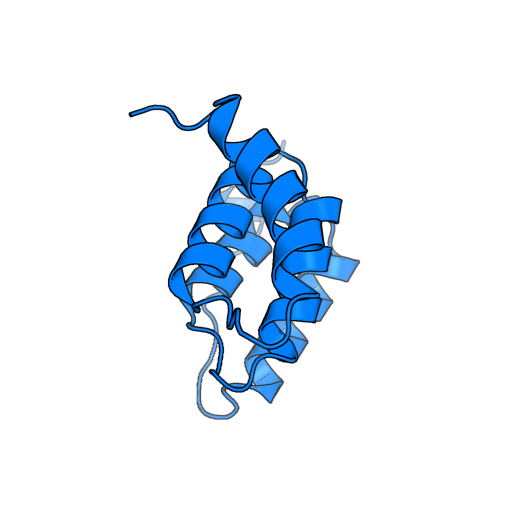4 89 GLU A N 1
ATOM 745 C CA . GLU A 1 89 ? 2.629 -14.160 4.887 1.00 90.44 89 GLU A CA 1
ATOM 746 C C . GLU A 1 89 ? 2.997 -14.962 3.629 1.00 90.44 89 GLU A C 1
ATOM 748 O O . GLU A 1 89 ? 3.916 -15.776 3.661 1.00 90.44 89 GLU A O 1
ATOM 753 N N . GLU A 1 90 ? 2.326 -14.702 2.503 1.00 90.62 90 GLU A N 1
ATOM 754 C CA . GLU A 1 90 ? 2.648 -15.312 1.209 1.00 90.62 90 GLU A CA 1
ATOM 755 C C . GLU A 1 90 ? 3.993 -14.825 0.648 1.00 90.62 90 GLU A C 1
ATOM 757 O O . GLU A 1 90 ? 4.756 -15.619 0.096 1.00 90.62 90 GLU A O 1
ATOM 762 N N . ILE A 1 91 ? 4.296 -13.529 0.780 1.00 88.62 91 ILE A N 1
ATOM 763 C CA . ILE A 1 91 ? 5.514 -12.918 0.220 1.00 88.62 91 ILE A CA 1
ATOM 764 C C . ILE A 1 91 ? 6.733 -13.148 1.132 1.00 88.62 91 ILE A C 1
ATOM 766 O O . ILE A 1 91 ? 7.851 -13.313 0.641 1.00 88.62 91 ILE A O 1
ATOM 770 N N . PHE A 1 92 ? 6.529 -13.199 2.449 1.00 88.19 92 PHE A N 1
ATOM 771 C CA . PHE A 1 92 ? 7.571 -13.360 3.463 1.00 88.19 92 PHE A CA 1
ATOM 772 C C . PHE A 1 92 ? 7.230 -14.497 4.444 1.00 88.19 92 PHE A C 1
ATOM 774 O O . PHE A 1 92 ? 6.997 -14.235 5.626 1.00 88.19 92 PHE A O 1
ATOM 781 N N . PRO A 1 93 ? 7.241 -15.769 4.003 1.00 86.94 93 PRO A N 1
ATOM 782 C CA . PRO A 1 93 ? 6.779 -16.904 4.812 1.00 86.94 93 PRO A CA 1
ATOM 783 C C . PRO A 1 93 ? 7.585 -17.123 6.101 1.00 86.94 93 PRO A C 1
ATOM 785 O O . PRO A 1 93 ? 7.066 -17.663 7.075 1.00 86.94 93 PRO A O 1
ATOM 788 N N . ASP A 1 94 ? 8.844 -16.677 6.125 1.00 89.12 94 ASP A N 1
ATOM 789 C CA . ASP A 1 94 ? 9.740 -16.795 7.281 1.00 89.12 94 ASP A CA 1
ATOM 790 C C . ASP A 1 94 ? 9.698 -15.569 8.216 1.00 89.12 94 ASP A C 1
ATOM 792 O O . ASP A 1 94 ? 10.459 -15.498 9.185 1.00 89.12 94 ASP A O 1
ATOM 796 N N . GLN A 1 95 ? 8.848 -14.574 7.934 1.00 83.94 95 GLN A N 1
ATOM 797 C CA . GLN A 1 95 ? 8.728 -13.351 8.728 1.00 83.94 95 GLN A CA 1
ATOM 798 C C . GLN A 1 95 ? 7.330 -13.213 9.325 1.00 83.94 95 GLN A C 1
ATOM 800 O O . GLN A 1 95 ? 6.326 -13.565 8.716 1.00 83.94 95 GLN A O 1
ATOM 805 N N . SER A 1 96 ? 7.253 -12.625 10.518 1.00 75.94 96 SER A N 1
ATOM 806 C CA . SER A 1 96 ? 5.988 -12.171 11.087 1.00 75.94 96 SER A CA 1
ATOM 807 C C . SER A 1 96 ? 5.886 -10.656 10.965 1.00 75.94 96 SER A C 1
ATOM 809 O O . SER A 1 96 ? 6.771 -9.916 11.400 1.00 75.94 96 SER A O 1
ATOM 811 N N . ILE A 1 97 ? 4.788 -10.174 10.382 1.00 74.31 97 ILE A N 1
ATOM 812 C CA . ILE A 1 97 ? 4.494 -8.745 10.406 1.00 74.31 97 ILE A CA 1
ATOM 813 C C . ILE A 1 97 ? 4.015 -8.371 11.803 1.00 74.31 97 ILE A C 1
ATOM 815 O O . ILE A 1 97 ? 3.083 -8.971 12.343 1.00 74.31 97 ILE A O 1
ATOM 819 N N . TYR A 1 98 ? 4.652 -7.368 12.406 1.00 70.38 98 TYR A N 1
ATOM 820 C CA . TYR A 1 98 ? 4.155 -6.812 13.657 1.00 70.38 98 TYR A CA 1
ATOM 821 C C . TYR A 1 98 ? 2.778 -6.189 13.410 1.00 70.38 98 TYR A C 1
ATOM 823 O O . TYR A 1 98 ? 2.665 -5.149 12.756 1.00 70.38 98 TYR A O 1
ATOM 831 N N . ASP A 1 99 ? 1.743 -6.841 13.937 1.00 69.12 99 ASP A N 1
ATOM 832 C CA . ASP A 1 99 ? 0.369 -6.363 13.918 1.00 69.12 99 ASP A CA 1
ATOM 833 C C . ASP A 1 99 ? -0.003 -5.748 15.279 1.00 69.12 99 ASP A C 1
ATOM 835 O O . ASP A 1 99 ? -0.409 -6.474 16.189 1.00 69.12 99 ASP A O 1
ATOM 839 N N . PRO A 1 100 ? 0.173 -4.428 15.475 1.00 63.28 100 PRO A N 1
ATOM 840 C CA . PRO A 1 100 ? -0.145 -3.799 16.748 1.00 63.28 100 PRO A CA 1
ATOM 841 C C . PRO A 1 100 ? -1.644 -3.948 17.077 1.00 63.28 100 PRO A C 1
ATOM 843 O O . PRO A 1 100 ? -2.467 -3.628 16.212 1.00 63.28 100 PRO A O 1
ATOM 846 N N . PRO A 1 101 ? -2.014 -4.371 18.306 1.00 60.41 101 PRO A N 1
ATOM 847 C CA . PRO A 1 101 ? -3.408 -4.485 18.722 1.00 60.41 101 PRO A CA 1
ATOM 848 C C . PRO A 1 101 ? -4.208 -3.193 18.501 1.00 60.41 101 PRO A C 1
ATOM 850 O O . PRO A 1 101 ? -3.710 -2.079 18.674 1.00 60.41 101 PRO A O 1
ATOM 853 N N . GLU A 1 102 ? -5.477 -3.355 18.126 1.00 59.94 102 GLU A N 1
ATOM 854 C CA . GLU A 1 102 ? -6.401 -2.271 17.752 1.00 59.94 102 GLU A CA 1
ATOM 855 C C . GLU A 1 102 ? -6.559 -1.217 18.866 1.00 59.94 102 GLU A C 1
ATOM 857 O O . GLU A 1 102 ? -6.720 -0.024 18.601 1.00 59.94 102 GLU A O 1
ATOM 862 N N . GLU A 1 103 ? -6.405 -1.652 20.117 1.00 54.19 103 GLU A N 1
ATOM 863 C CA . GLU A 1 103 ? -6.509 -0.853 21.341 1.00 54.19 103 GLU A CA 1
ATOM 864 C C . GLU A 1 103 ? -5.461 0.270 21.436 1.00 54.19 103 GLU A C 1
ATOM 866 O O . GLU A 1 103 ? -5.716 1.304 22.056 1.00 54.19 103 GLU A O 1
ATOM 871 N N . ILE A 1 104 ? -4.302 0.126 20.782 1.00 54.53 104 ILE A N 1
ATOM 872 C CA . ILE A 1 104 ? -3.206 1.107 20.868 1.00 54.53 104 ILE A CA 1
ATOM 873 C C . ILE A 1 104 ? -3.510 2.374 20.045 1.00 54.53 104 ILE A C 1
ATOM 875 O O . ILE A 1 104 ? -2.894 3.421 20.251 1.00 54.53 104 ILE A O 1
ATOM 879 N N . PHE A 1 105 ? -4.468 2.310 19.113 1.00 55.22 105 PHE A N 1
ATOM 880 C CA . PHE A 1 105 ? -4.785 3.415 18.201 1.00 55.22 105 PHE A CA 1
ATOM 881 C C . PHE A 1 105 ? -5.982 4.269 18.627 1.00 55.22 105 PHE A C 1
ATOM 883 O O . PHE A 1 105 ? -6.350 5.191 17.900 1.00 55.22 105 PHE A O 1
ATOM 890 N N . GLY A 1 106 ? -6.548 4.025 19.814 1.00 47.59 106 GLY A N 1
ATOM 891 C CA . GLY A 1 106 ? -7.493 4.948 20.447 1.00 47.59 106 GLY A CA 1
ATOM 892 C C . GLY A 1 106 ? -8.778 5.193 19.653 1.00 47.59 106 GLY A C 1
ATOM 893 O O . GLY A 1 106 ? -9.279 6.315 19.647 1.00 47.59 106 GLY A O 1
ATOM 894 N N . LEU A 1 107 ? -9.317 4.169 18.988 1.00 50.06 107 LEU A N 1
ATOM 895 C CA . LEU A 1 107 ? -10.664 4.237 18.422 1.00 50.06 107 LEU A CA 1
ATOM 896 C C . LEU A 1 107 ? -11.686 4.058 19.559 1.00 50.06 107 LEU A C 1
ATOM 898 O O . LEU A 1 107 ? -12.046 2.940 19.920 1.00 50.06 107 LEU A O 1
ATOM 902 N N . ARG A 1 108 ? -12.091 5.185 20.152 1.00 44.34 108 ARG A N 1
ATOM 903 C CA . ARG A 1 108 ? -13.363 5.356 20.867 1.00 44.34 108 ARG A CA 1
ATOM 904 C C . ARG A 1 108 ? -14.336 6.111 19.976 1.00 44.34 108 ARG A C 1
ATOM 906 O O . ARG A 1 108 ? -13.872 7.046 19.286 1.00 44.34 108 ARG A O 1
#

Organism: NCBI:txid192012